Protein AF-A0A7S3X386-F1 (afdb_monomer_lite)

Sequence (155 aa):
MLDSPHAATFNCRDGPKFSPSAVVPDFRAIGSFNWESINKPGLELKDLIIYEAHVRSFTRHADSGVHNWKSSAGTFRGFLEKIPHLLRLGVNCVELLPIFEFDETACPRLHPTTEEHLCNYWGYSTCSYYVPMQRFASKQEHYAAVVEFKTLVRE

Secondary structure (DSSP, 8-state):
-EE----SSTT--SSS-S-PEE-PPPHHHHT----TT-------GGG--EEEE-TTHHHHSGGG--TTHHHHTTSHHHHHTTHHHHHHHT--EEEES--EEE-TT---PBPTTT-PBP---S--SEEEEEEE-GGG-SS-STTHHHHHHHHHHH-

InterPro domains:
  IPR017853 Glycoside hydrolase superfamily [SSF51445] (31-155)

Structure (mmCIF, N/CA/C/O backbone):
data_AF-A0A7S3X386-F1
#
_entry.id   AF-A0A7S3X386-F1
#
loop_
_atom_site.group_PDB
_atom_site.id
_atom_site.type_symbol
_atom_site.label_atom_id
_atom_site.label_alt_id
_atom_site.label_comp_id
_atom_site.label_asym_id
_atom_site.label_entity_id
_atom_site.label_seq_id
_atom_site.pdbx_PDB_ins_code
_atom_site.Cartn_x
_atom_site.Cartn_y
_atom_site.Cartn_z
_atom_site.occupancy
_atom_site.B_iso_or_equiv
_atom_site.auth_seq_id
_atom_site.auth_comp_id
_atom_site.auth_asym_id
_atom_site.auth_atom_id
_atom_site.pdbx_PDB_model_num
ATOM 1 N N . MET A 1 1 ? 12.231 0.626 11.546 1.00 70.06 1 MET A N 1
ATOM 2 C CA . MET A 1 1 ? 11.952 0.986 10.134 1.00 70.06 1 MET A CA 1
ATOM 3 C C . MET A 1 1 ? 13.058 0.401 9.268 1.00 70.06 1 MET A C 1
ATOM 5 O O . MET A 1 1 ? 14.046 -0.062 9.829 1.00 70.06 1 MET A O 1
ATOM 9 N N . LEU A 1 2 ? 12.895 0.372 7.948 1.00 73.00 2 LEU A N 1
ATOM 10 C CA . LEU A 1 2 ? 13.983 0.060 7.021 1.00 73.00 2 LEU A CA 1
ATOM 11 C C . LEU A 1 2 ? 14.311 1.320 6.225 1.00 73.00 2 LEU A C 1
ATOM 13 O O . LEU A 1 2 ? 13.396 1.984 5.734 1.00 73.00 2 LEU A O 1
ATOM 17 N N . ASP A 1 3 ? 15.599 1.632 6.124 1.00 69.75 3 ASP A N 1
ATOM 18 C CA . ASP A 1 3 ? 16.128 2.553 5.125 1.00 69.75 3 ASP A CA 1
ATOM 19 C C . ASP A 1 3 ? 16.387 1.759 3.851 1.00 69.75 3 ASP A C 1
ATOM 21 O O . ASP A 1 3 ? 17.414 1.097 3.691 1.00 69.75 3 ASP A O 1
ATOM 25 N N . SER A 1 4 ? 15.363 1.731 3.010 1.00 67.06 4 SER A N 1
ATOM 26 C CA . SER A 1 4 ? 15.375 1.118 1.690 1.00 67.06 4 SER A CA 1
ATOM 27 C C . SER A 1 4 ? 15.582 2.220 0.653 1.00 67.06 4 SER A C 1
ATOM 29 O O . SER A 1 4 ? 15.093 3.332 0.871 1.00 67.06 4 SER A O 1
ATOM 31 N N . PRO A 1 5 ? 16.272 1.963 -0.477 1.00 62.09 5 PRO A N 1
ATOM 32 C CA . PRO A 1 5 ? 16.436 2.961 -1.523 1.00 62.09 5 PRO A CA 1
ATOM 33 C C . PRO A 1 5 ? 15.083 3.562 -1.917 1.00 62.09 5 PRO A C 1
ATOM 35 O O . PRO A 1 5 ? 14.220 2.873 -2.478 1.00 62.09 5 PRO A O 1
ATOM 38 N N . HIS A 1 6 ? 14.917 4.853 -1.616 1.00 60.84 6 HIS A N 1
ATOM 39 C CA . HIS A 1 6 ? 13.763 5.652 -2.000 1.00 60.84 6 HIS A CA 1
ATOM 40 C C . HIS A 1 6 ? 13.775 5.772 -3.516 1.00 60.84 6 HIS A C 1
ATOM 42 O O . HIS A 1 6 ? 14.439 6.638 -4.084 1.00 60.84 6 HIS A O 1
ATOM 48 N N . ALA A 1 7 ? 13.089 4.872 -4.206 1.00 51.75 7 ALA A N 1
ATOM 49 C CA . ALA A 1 7 ? 13.013 5.013 -5.640 1.00 51.75 7 ALA A CA 1
ATOM 50 C C . ALA A 1 7 ? 11.972 6.081 -5.958 1.00 51.75 7 ALA A C 1
ATOM 52 O O . ALA A 1 7 ? 10.769 5.873 -5.813 1.00 51.75 7 ALA A O 1
ATOM 53 N N . ALA A 1 8 ? 12.465 7.230 -6.421 1.00 52.19 8 ALA A N 1
ATOM 54 C CA . ALA A 1 8 ? 11.656 8.261 -7.063 1.00 52.19 8 ALA A CA 1
ATOM 55 C C . ALA A 1 8 ? 10.851 7.701 -8.258 1.00 52.19 8 ALA A C 1
ATOM 57 O O . ALA A 1 8 ? 9.895 8.325 -8.712 1.00 52.19 8 ALA A O 1
ATOM 58 N N . THR A 1 9 ? 11.226 6.519 -8.757 1.00 61.81 9 THR A N 1
ATOM 59 C CA . THR A 1 9 ? 10.628 5.837 -9.901 1.00 61.81 9 THR A CA 1
ATOM 60 C C . THR A 1 9 ? 10.503 4.330 -9.660 1.00 61.81 9 THR A C 1
ATOM 62 O O . THR A 1 9 ? 11.331 3.686 -9.025 1.00 61.81 9 THR A O 1
ATOM 65 N N . PHE A 1 10 ? 9.427 3.745 -10.174 1.00 71.94 10 PHE A N 1
ATOM 66 C CA . PHE A 1 10 ? 9.180 2.306 -10.134 1.00 71.94 10 PHE A CA 1
ATOM 67 C C . PHE A 1 10 ? 10.230 1.535 -10.951 1.00 71.94 10 PHE A C 1
ATOM 69 O O . PHE A 1 10 ? 10.632 2.014 -12.008 1.00 71.94 10 PHE A O 1
ATOM 76 N N . ASN A 1 11 ? 10.651 0.350 -10.485 1.00 72.06 11 ASN A N 1
ATOM 77 C CA . ASN A 1 11 ? 11.621 -0.507 -11.193 1.00 72.06 11 ASN A CA 1
ATOM 78 C C . ASN A 1 11 ? 12.974 0.181 -11.501 1.00 72.06 11 ASN A C 1
ATOM 80 O O . ASN A 1 11 ? 13.638 -0.147 -12.480 1.00 72.06 11 ASN A O 1
ATOM 84 N N . CYS A 1 12 ? 13.397 1.141 -10.670 1.00 73.69 12 CYS A N 1
ATOM 85 C CA . CYS A 1 12 ? 14.703 1.783 -10.821 1.00 73.69 12 CYS A CA 1
ATOM 86 C C . CYS A 1 12 ? 15.828 0.805 -10.447 1.00 73.69 12 CYS A C 1
ATOM 88 O O . CYS A 1 12 ? 16.040 0.525 -9.264 1.00 73.69 12 CYS A O 1
ATOM 90 N N . ARG A 1 13 ? 16.517 0.280 -11.466 1.00 74.56 13 ARG A N 1
ATOM 91 C CA . ARG A 1 13 ? 17.647 -0.658 -11.340 1.00 74.56 13 ARG A CA 1
ATOM 92 C C . ARG A 1 13 ? 19.014 0.008 -11.450 1.00 74.56 13 ARG A C 1
ATOM 94 O O . ARG A 1 13 ? 19.990 -0.581 -11.007 1.00 74.56 13 ARG A O 1
ATOM 101 N N . ASP A 1 14 ? 19.064 1.232 -11.969 1.00 74.69 14 ASP A N 1
ATOM 102 C CA . ASP A 1 14 ? 20.300 2.012 -12.127 1.00 74.69 14 ASP A CA 1
ATOM 103 C C . ASP A 1 14 ? 20.839 2.553 -10.788 1.00 74.69 14 ASP A C 1
ATOM 105 O O . ASP A 1 14 ? 21.907 3.159 -10.724 1.00 74.69 14 ASP A O 1
ATOM 109 N N . GLY A 1 15 ? 20.079 2.358 -9.707 1.00 71.00 15 GLY A N 1
ATOM 110 C CA . GLY A 1 15 ? 20.454 2.730 -8.351 1.00 71.00 15 GLY A CA 1
ATOM 111 C C . GLY A 1 15 ? 21.335 1.694 -7.641 1.00 71.00 15 GLY A C 1
ATOM 112 O O . GLY A 1 15 ? 21.686 0.650 -8.194 1.00 71.00 15 GLY A O 1
ATOM 113 N N . PRO A 1 16 ? 21.688 1.956 -6.370 1.00 72.75 16 PRO A N 1
ATOM 114 C CA . PRO A 1 16 ? 22.389 0.980 -5.549 1.00 72.75 16 PRO A CA 1
ATOM 115 C C . PRO A 1 16 ? 21.568 -0.307 -5.421 1.00 72.75 16 PRO A C 1
ATOM 117 O O . PRO A 1 16 ? 20.337 -0.272 -5.347 1.00 72.75 16 PRO A O 1
ATOM 120 N N . LYS A 1 17 ? 22.270 -1.445 -5.346 1.00 79.44 17 LYS A N 1
ATOM 121 C CA . LYS A 1 17 ? 21.655 -2.752 -5.093 1.00 79.44 17 LYS A CA 1
ATOM 122 C C . LYS A 1 17 ? 20.729 -2.665 -3.878 1.00 79.44 17 LYS A C 1
ATOM 124 O O . LYS A 1 17 ? 21.106 -2.096 -2.853 1.00 79.44 17 LYS A O 1
ATOM 129 N N . PHE A 1 18 ? 19.549 -3.271 -3.983 1.00 83.88 18 PHE A N 1
ATOM 130 C CA . PHE A 1 18 ? 18.610 -3.360 -2.872 1.00 83.88 18 PHE A CA 1
ATOM 131 C C . PHE A 1 18 ? 19.269 -4.059 -1.671 1.00 83.88 18 PHE A C 1
ATOM 133 O O . PHE A 1 18 ? 19.567 -5.253 -1.704 1.00 83.88 18 PHE A O 1
ATOM 140 N N . SER A 1 19 ? 19.558 -3.282 -0.628 1.00 83.94 19 SER A N 1
ATOM 141 C CA . SER A 1 19 ? 20.229 -3.732 0.595 1.00 83.94 19 SER A CA 1
ATOM 142 C C . SER A 1 19 ? 19.784 -2.850 1.767 1.00 83.94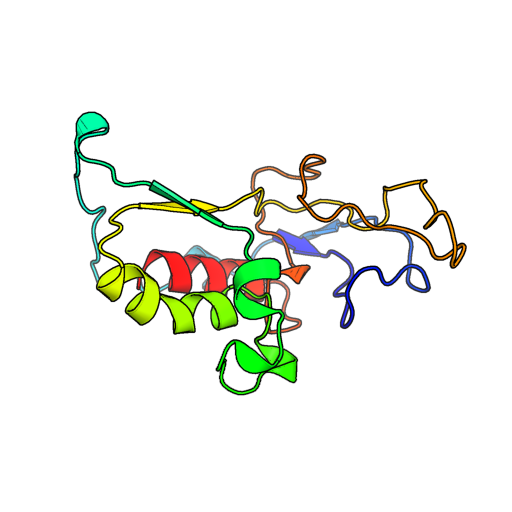 19 SER A C 1
ATOM 144 O O . SER A 1 19 ? 20.562 -2.015 2.238 1.00 83.94 19 SER A O 1
ATOM 146 N N . PRO A 1 20 ? 18.514 -2.961 2.197 1.00 86.06 20 PRO A N 1
ATOM 147 C CA . PRO A 1 20 ? 17.951 -2.060 3.188 1.00 86.06 20 PRO A CA 1
ATOM 148 C C . PRO A 1 20 ? 18.613 -2.246 4.555 1.00 86.06 20 PRO A C 1
ATOM 150 O O . PRO A 1 20 ? 18.873 -3.371 4.986 1.00 86.06 20 PRO A O 1
ATOM 153 N N . SER A 1 21 ? 18.844 -1.139 5.259 1.00 85.94 21 SER A N 1
ATOM 154 C CA . SER A 1 21 ? 19.379 -1.156 6.626 1.00 85.94 21 SER A CA 1
ATOM 155 C C . SER A 1 21 ? 18.271 -0.944 7.650 1.00 85.94 21 SER A C 1
ATOM 157 O O . SER A 1 21 ? 17.347 -0.160 7.436 1.00 85.94 21 SER A O 1
ATOM 159 N N . ALA A 1 22 ? 18.354 -1.628 8.790 1.00 85.62 22 ALA A N 1
ATOM 160 C CA . ALA A 1 22 ? 17.448 -1.368 9.901 1.00 85.62 22 ALA A CA 1
ATOM 161 C C . ALA A 1 22 ? 17.711 0.022 10.493 1.00 85.62 22 ALA A C 1
ATOM 163 O O . ALA A 1 22 ? 18.847 0.376 10.795 1.00 85.62 22 ALA A O 1
ATOM 164 N N . VAL A 1 23 ? 16.640 0.789 10.694 1.00 84.62 23 VAL A N 1
ATOM 165 C CA . VAL A 1 23 ? 16.686 2.124 11.299 1.00 84.62 23 VAL A CA 1
ATOM 166 C C . VAL A 1 23 ? 15.874 2.147 12.581 1.00 84.62 23 VAL A C 1
ATOM 168 O O . VAL A 1 23 ? 14.719 1.688 12.612 1.00 84.62 23 VAL A O 1
ATOM 171 N N . VAL A 1 24 ? 16.479 2.725 13.622 1.00 82.75 24 VAL A N 1
ATOM 172 C CA . VAL A 1 24 ? 15.810 3.021 14.889 1.00 82.75 24 VAL A CA 1
ATOM 173 C C . VAL A 1 24 ? 14.696 4.025 14.615 1.00 82.75 24 VAL A C 1
ATOM 175 O O . VAL A 1 24 ? 14.953 5.107 14.088 1.00 82.75 24 VAL A O 1
ATOM 178 N N . PRO A 1 25 ? 13.445 3.668 14.911 1.00 72.88 25 PRO A N 1
ATOM 179 C CA . PRO A 1 25 ? 12.332 4.501 14.528 1.00 72.88 25 PRO A CA 1
ATOM 180 C C . PRO A 1 25 ? 12.252 5.802 15.329 1.00 72.88 25 PRO A C 1
ATOM 182 O O . PRO A 1 25 ? 12.414 5.794 16.546 1.00 72.88 25 PRO A O 1
ATOM 185 N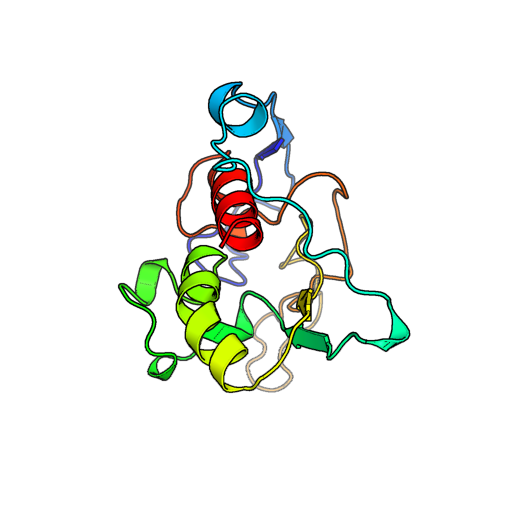 N . ASP A 1 26 ? 11.928 6.905 14.648 1.00 73.06 26 ASP A N 1
ATOM 186 C CA . ASP A 1 26 ? 11.588 8.168 15.303 1.00 73.06 26 ASP A CA 1
ATOM 187 C C . ASP A 1 26 ? 10.336 7.979 16.175 1.00 73.06 26 ASP A C 1
ATOM 189 O O . ASP A 1 26 ? 9.319 7.435 15.722 1.00 73.06 26 ASP A O 1
ATOM 193 N N . PHE A 1 27 ? 10.397 8.442 17.427 1.00 73.44 27 PHE A N 1
ATOM 194 C CA . PHE A 1 27 ? 9.290 8.343 18.379 1.00 73.44 27 PHE A CA 1
ATOM 195 C C . PHE A 1 27 ? 7.996 8.960 17.830 1.00 73.44 27 PHE A C 1
ATOM 197 O O . PHE A 1 27 ? 6.907 8.473 18.142 1.00 73.44 27 PHE A O 1
ATOM 204 N N . ARG A 1 28 ? 8.105 9.983 16.970 1.00 67.50 28 ARG A N 1
ATOM 205 C CA . ARG A 1 28 ? 6.960 10.676 16.367 1.00 67.50 28 ARG A CA 1
ATOM 206 C C . ARG A 1 28 ? 6.163 9.783 15.418 1.00 67.50 28 ARG A C 1
ATOM 208 O O . ARG A 1 28 ? 4.944 9.886 15.327 1.00 67.50 28 ARG A O 1
ATOM 215 N N . ALA A 1 29 ? 6.845 8.867 14.737 1.00 67.69 29 ALA A N 1
ATOM 216 C CA . ALA A 1 29 ? 6.221 7.929 13.809 1.00 67.69 29 ALA A CA 1
ATOM 217 C C . ALA A 1 29 ? 5.508 6.773 14.530 1.00 67.69 29 ALA A C 1
ATOM 219 O O . ALA A 1 29 ? 4.525 6.216 14.029 1.00 67.69 29 ALA A O 1
ATOM 220 N N . ILE A 1 30 ? 6.003 6.389 15.711 1.00 71.44 30 ILE A N 1
ATOM 221 C CA . ILE A 1 30 ? 5.485 5.241 16.461 1.00 71.44 30 ILE A CA 1
ATOM 222 C C . ILE A 1 30 ? 4.486 5.668 17.529 1.00 71.44 30 ILE A C 1
ATOM 224 O O . ILE A 1 30 ? 3.350 5.197 17.490 1.00 71.44 30 ILE A O 1
ATOM 228 N N . GLY A 1 31 ? 4.904 6.529 18.457 1.00 74.94 31 GLY A N 1
ATOM 229 C CA . GLY A 1 31 ? 4.183 6.805 19.698 1.00 74.94 31 GLY A CA 1
ATOM 230 C C . GLY A 1 31 ? 3.215 7.984 19.641 1.00 74.94 31 GLY A C 1
ATOM 231 O O . GLY A 1 31 ? 2.246 7.983 20.388 1.00 74.94 31 GLY A O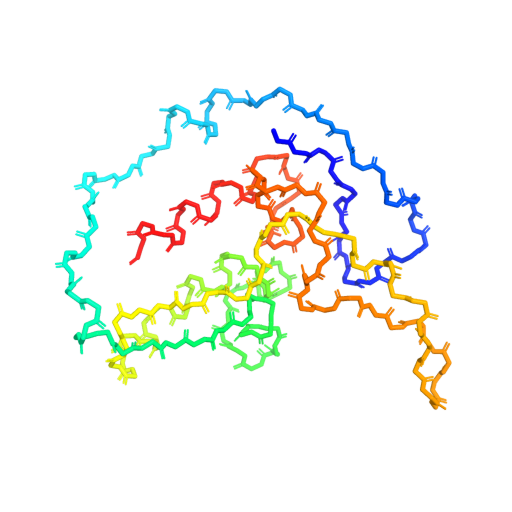 1
ATOM 232 N N . SER A 1 32 ? 3.433 8.971 18.765 1.00 82.44 32 SER A N 1
ATOM 233 C CA . SER A 1 32 ? 2.607 10.191 18.725 1.00 82.44 32 SER A CA 1
ATOM 234 C C . SER A 1 32 ? 1.620 10.253 17.557 1.00 82.44 32 SER A C 1
ATOM 236 O O . SER A 1 32 ? 1.118 11.331 17.242 1.00 82.44 32 SER A O 1
ATOM 238 N N . PHE A 1 33 ? 1.359 9.137 16.871 1.00 88.56 33 PHE A N 1
ATOM 239 C CA . PHE A 1 33 ? 0.353 9.126 15.809 1.00 88.56 33 PHE A CA 1
ATOM 240 C C . PHE A 1 33 ? -1.048 9.285 16.417 1.00 88.56 33 PHE A C 1
ATOM 242 O O . PHE A 1 33 ? -1.446 8.497 17.275 1.00 88.56 33 PHE A O 1
ATOM 249 N N . ASN A 1 34 ? -1.795 10.293 15.963 1.00 90.50 34 ASN A N 1
ATOM 250 C CA . ASN A 1 34 ? -3.146 10.556 16.442 1.00 90.50 34 ASN A CA 1
ATOM 251 C C . ASN A 1 34 ? -4.172 9.676 15.709 1.00 90.50 34 ASN A C 1
ATOM 253 O O . ASN A 1 34 ? -4.515 9.929 14.553 1.00 90.50 34 ASN A O 1
ATOM 257 N N . TRP A 1 35 ? -4.685 8.668 16.410 1.00 91.25 35 TRP A N 1
ATOM 258 C CA . TRP A 1 35 ? -5.741 7.776 15.923 1.00 91.25 35 TRP A CA 1
ATOM 259 C C . TRP A 1 35 ? -7.155 8.356 16.039 1.00 91.25 35 TRP A C 1
ATOM 261 O O . TRP A 1 35 ? -8.101 7.688 15.641 1.00 91.25 35 TRP A O 1
ATOM 271 N N . GLU A 1 36 ? -7.315 9.559 16.600 1.00 92.75 36 GLU A N 1
ATOM 272 C CA . GLU A 1 36 ? -8.614 10.244 16.728 1.00 92.75 36 GLU A CA 1
ATOM 273 C C . GLU A 1 36 ? -9.686 9.392 17.437 1.00 92.75 36 GLU A C 1
ATOM 275 O O . GLU A 1 36 ? -10.879 9.517 17.186 1.00 92.75 36 GLU A O 1
ATOM 280 N N . SER A 1 37 ? -9.249 8.507 18.343 1.00 88.06 37 SER A N 1
ATOM 281 C CA . SER A 1 37 ? -10.106 7.573 19.087 1.00 88.06 37 SER A CA 1
ATOM 282 C C . SER A 1 37 ? -10.932 6.613 18.212 1.00 88.06 37 SER A C 1
ATOM 284 O O . SER A 1 37 ? -11.919 6.049 18.692 1.00 88.06 37 SER A O 1
ATOM 286 N N . ILE A 1 38 ? -10.522 6.382 16.959 1.00 92.50 38 ILE A N 1
ATOM 287 C CA . ILE A 1 38 ? -11.163 5.409 16.067 1.00 92.50 38 ILE A CA 1
ATOM 288 C C . ILE A 1 38 ? -10.904 3.978 16.552 1.00 92.50 38 ILE A C 1
ATOM 290 O O . ILE A 1 38 ? -9.808 3.625 16.988 1.00 92.50 38 ILE A O 1
ATOM 294 N N . ASN A 1 39 ? -11.945 3.147 16.470 1.00 88.81 39 ASN A N 1
ATOM 295 C CA . ASN A 1 39 ? -11.919 1.733 16.831 1.00 88.81 39 ASN A CA 1
ATOM 296 C C . ASN A 1 39 ? -12.144 0.861 15.594 1.00 88.81 39 ASN A C 1
ATOM 298 O O . ASN A 1 39 ? -12.755 1.292 14.618 1.00 88.81 39 ASN A O 1
ATOM 302 N N . LYS A 1 40 ? -11.703 -0.400 15.661 1.00 89.56 40 LYS A N 1
ATOM 303 C CA . LYS A 1 40 ? -11.988 -1.386 14.610 1.00 89.56 40 LYS A CA 1
ATOM 304 C C . LYS A 1 40 ? -13.513 -1.511 14.372 1.00 89.56 40 LYS A C 1
ATOM 306 O O . LYS A 1 40 ? -14.247 -1.573 15.360 1.00 89.56 40 LYS A O 1
ATOM 311 N N . PRO A 1 41 ? -13.993 -1.652 13.119 1.00 88.38 41 PRO A N 1
ATOM 312 C CA . PRO A 1 41 ? -15.430 -1.710 12.802 1.00 88.38 41 PRO A CA 1
ATOM 313 C C . PRO A 1 41 ? -16.226 -2.853 13.458 1.00 88.38 41 PRO A C 1
ATOM 315 O O . PRO A 1 41 ? -17.445 -2.780 13.536 1.00 88.38 41 PRO A O 1
ATOM 318 N N . GLY A 1 42 ? -15.565 -3.913 13.937 1.00 91.31 42 GLY A N 1
ATOM 319 C CA . GLY A 1 42 ? -16.213 -4.974 14.721 1.00 91.31 42 GLY A CA 1
ATOM 320 C C . GLY A 1 42 ? -17.102 -5.946 13.933 1.00 91.31 42 GLY A C 1
ATOM 321 O O . GLY A 1 42 ? -17.843 -6.695 14.558 1.00 91.31 42 GLY A O 1
ATOM 322 N N . LEU A 1 43 ? -17.020 -5.954 12.599 1.00 94.94 43 LEU A N 1
ATOM 323 C CA . LEU A 1 43 ? -17.771 -6.864 11.725 1.00 94.94 43 LEU A CA 1
ATOM 324 C C . LEU A 1 43 ? -17.321 -8.327 11.889 1.00 94.94 43 LEU A C 1
ATOM 326 O O . LEU A 1 43 ? -16.127 -8.600 12.054 1.00 94.94 43 LEU A O 1
ATOM 330 N N . GLU A 1 44 ? -18.266 -9.268 11.813 1.00 96.75 44 GLU A N 1
ATOM 331 C CA . GLU A 1 44 ? -17.952 -10.698 11.742 1.00 96.75 44 GLU A CA 1
ATOM 332 C C . GLU A 1 44 ? -17.448 -11.069 10.339 1.00 96.75 44 GLU A C 1
ATOM 334 O O . GLU A 1 44 ? -17.835 -10.458 9.345 1.00 96.75 44 GLU A O 1
ATOM 339 N N . LEU A 1 45 ? -16.619 -12.115 10.230 1.00 95.75 45 LEU A N 1
ATOM 340 C CA . LEU A 1 45 ? -16.026 -12.526 8.946 1.00 95.75 45 LEU A CA 1
ATOM 341 C C . LEU A 1 45 ? -17.071 -12.844 7.866 1.00 95.75 45 LEU A C 1
ATOM 343 O O . LEU A 1 45 ? -16.838 -12.582 6.691 1.00 95.75 45 LEU A O 1
ATOM 347 N N . LYS A 1 46 ? -18.224 -13.395 8.261 1.00 97.19 46 LYS A N 1
ATOM 348 C CA . LYS A 1 46 ? -19.320 -13.756 7.347 1.00 97.19 46 LYS A CA 1
ATOM 349 C C . LYS A 1 46 ? -20.018 -12.539 6.724 1.00 97.19 46 LYS A C 1
ATOM 351 O O . LYS A 1 46 ? -20.671 -12.686 5.698 1.00 97.19 46 LYS A O 1
ATOM 356 N N . ASP A 1 47 ? -19.883 -11.371 7.353 1.00 97.44 47 ASP A N 1
ATOM 357 C CA . ASP A 1 47 ? -20.520 -10.124 6.930 1.00 97.44 47 ASP A CA 1
ATOM 358 C C . ASP A 1 47 ? -19.566 -9.264 6.079 1.00 97.44 47 ASP A C 1
ATOM 360 O O . ASP A 1 47 ? -19.917 -8.154 5.674 1.00 97.44 47 ASP A O 1
ATOM 364 N N . LEU A 1 48 ? -18.346 -9.747 5.810 1.00 97.69 48 LEU A N 1
ATOM 365 C CA . LEU A 1 48 ? -17.363 -9.020 5.015 1.00 97.69 48 LEU A CA 1
ATOM 366 C C . LEU A 1 48 ? -17.679 -9.091 3.519 1.00 97.69 48 LEU A C 1
ATOM 368 O O . LEU A 1 48 ? -17.851 -10.158 2.935 1.00 97.69 48 LEU A O 1
ATOM 372 N N . ILE A 1 49 ? -17.654 -7.922 2.889 1.00 98.00 49 ILE A N 1
ATOM 373 C CA . ILE A 1 49 ? -17.631 -7.724 1.445 1.00 98.00 49 ILE A CA 1
ATOM 374 C C . ILE A 1 49 ? -16.245 -7.167 1.132 1.00 98.00 49 ILE A C 1
ATOM 376 O O . ILE A 1 49 ? -15.989 -5.968 1.288 1.00 98.00 49 ILE A O 1
ATOM 380 N N . ILE A 1 50 ? -15.341 -8.078 0.774 1.00 98.25 50 ILE A N 1
ATOM 381 C CA . ILE A 1 50 ? -13.911 -7.810 0.620 1.00 98.25 50 ILE A CA 1
ATOM 382 C C . ILE A 1 50 ? -13.618 -7.314 -0.797 1.00 98.25 50 ILE A C 1
ATOM 384 O O . ILE A 1 50 ? -14.023 -7.933 -1.780 1.00 98.25 50 ILE A O 1
ATOM 388 N N . TYR A 1 51 ? -12.877 -6.211 -0.889 1.00 98.50 51 TYR A N 1
ATOM 389 C CA . TYR A 1 51 ? -12.303 -5.700 -2.128 1.00 98.50 51 TYR A CA 1
ATOM 390 C C . TYR A 1 51 ? -10.783 -5.855 -2.100 1.00 98.50 51 TYR A C 1
ATOM 392 O O . TYR A 1 51 ? -10.099 -5.145 -1.361 1.00 98.50 51 TYR A O 1
ATOM 400 N N . GLU A 1 52 ? -10.254 -6.775 -2.904 1.00 98.44 52 GLU A N 1
ATOM 401 C CA . GLU A 1 52 ? -8.812 -6.976 -3.037 1.00 98.44 52 GLU A CA 1
ATOM 402 C C . GLU A 1 52 ? -8.203 -5.932 -3.987 1.00 98.44 52 GLU A C 1
ATOM 404 O O . GLU A 1 52 ? -8.669 -5.738 -5.114 1.00 98.44 52 GLU A O 1
ATOM 409 N N . ALA A 1 53 ? -7.151 -5.240 -3.544 1.00 98.06 53 ALA A N 1
ATOM 410 C CA . ALA A 1 53 ? -6.515 -4.185 -4.319 1.00 98.06 53 ALA A CA 1
ATOM 411 C C . ALA A 1 53 ? -5.000 -4.113 -4.119 1.00 98.06 53 ALA A C 1
ATOM 413 O O . ALA A 1 53 ? -4.461 -4.257 -3.025 1.00 98.06 53 ALA A O 1
ATOM 414 N N . HIS A 1 54 ? -4.296 -3.766 -5.194 1.00 97.62 54 HIS A N 1
ATOM 415 C CA . HIS A 1 54 ? -2.885 -3.410 -5.126 1.00 97.62 54 HIS A CA 1
ATOM 416 C C . HIS A 1 54 ? -2.720 -1.896 -4.955 1.00 97.62 54 HIS A C 1
ATOM 418 O O . HIS A 1 54 ? -3.174 -1.128 -5.810 1.00 97.62 54 HIS A O 1
ATOM 424 N N . VAL A 1 55 ? -2.000 -1.465 -3.908 1.00 96.75 55 VAL A N 1
ATOM 425 C CA . VAL A 1 55 ? -1.803 -0.040 -3.555 1.00 96.75 55 VAL A CA 1
ATOM 426 C C . VAL A 1 55 ? -1.355 0.785 -4.762 1.00 96.75 55 VAL A C 1
ATOM 428 O O . VAL A 1 55 ? -1.915 1.842 -5.056 1.00 96.75 55 VAL A O 1
ATOM 431 N N . ARG A 1 56 ? -0.370 0.267 -5.512 1.00 94.38 56 ARG A N 1
ATOM 432 C CA . ARG A 1 56 ? 0.151 0.940 -6.706 1.00 94.38 56 ARG A CA 1
ATOM 433 C C . ARG A 1 56 ? -0.889 1.027 -7.828 1.00 94.38 56 ARG A C 1
ATOM 435 O O . ARG A 1 56 ? -1.201 2.128 -8.272 1.00 94.38 56 ARG A O 1
ATOM 442 N N . SER A 1 57 ? -1.400 -0.110 -8.303 1.00 95.06 57 SER A N 1
ATOM 443 C CA . SER A 1 57 ? -2.294 -0.202 -9.463 1.00 95.06 57 SER A CA 1
ATOM 444 C C . SER A 1 57 ? -3.548 0.635 -9.308 1.00 95.06 57 SER A C 1
ATOM 446 O O . SER A 1 57 ? -3.969 1.266 -10.272 1.00 95.06 57 SER A O 1
ATOM 448 N N . PHE A 1 58 ? -4.107 0.674 -8.095 1.00 97.00 58 PHE A N 1
ATOM 449 C CA . PHE A 1 58 ? -5.412 1.277 -7.849 1.00 97.00 58 PHE A CA 1
ATOM 450 C C . PHE A 1 58 ? -5.481 2.755 -8.245 1.00 97.00 58 PHE A C 1
ATOM 452 O O . PHE A 1 58 ? -6.540 3.257 -8.608 1.00 97.00 58 PHE A O 1
ATOM 459 N N . THR A 1 59 ? -4.343 3.455 -8.222 1.00 96.88 59 THR A N 1
ATOM 460 C CA . THR A 1 59 ? -4.281 4.883 -8.561 1.00 96.88 59 THR A CA 1
ATOM 461 C C . THR A 1 59 ? -3.185 5.259 -9.550 1.00 96.88 59 THR A C 1
ATOM 463 O O . THR A 1 59 ? -3.031 6.437 -9.868 1.00 96.88 59 THR A O 1
ATOM 466 N N . ARG A 1 60 ? -2.428 4.287 -10.081 1.00 94.69 60 ARG A N 1
ATOM 467 C CA . ARG A 1 60 ? -1.304 4.561 -10.991 1.00 94.69 60 ARG A CA 1
ATOM 468 C C . ARG A 1 60 ? -1.739 5.203 -12.304 1.00 94.69 60 ARG A C 1
ATOM 470 O O . ARG A 1 60 ? -0.956 5.960 -12.854 1.00 94.69 60 ARG A O 1
ATOM 477 N N . HIS A 1 61 ? -2.931 4.914 -12.820 1.00 95.06 61 HIS A N 1
ATOM 478 C CA . HIS A 1 61 ? -3.387 5.499 -14.083 1.00 95.06 61 HIS A CA 1
ATOM 479 C C . HIS A 1 61 ? -3.621 7.015 -13.953 1.00 95.06 61 HIS A C 1
ATOM 481 O O . HIS A 1 61 ? -4.030 7.474 -12.885 1.00 95.06 61 HIS A O 1
ATOM 487 N N . ALA A 1 62 ? -3.366 7.790 -15.015 1.00 93.69 62 ALA A N 1
ATOM 488 C CA . ALA A 1 62 ? -3.553 9.250 -15.023 1.00 93.69 62 ALA A CA 1
ATOM 489 C C . ALA A 1 62 ? -5.011 9.648 -14.739 1.00 93.69 62 ALA A C 1
ATOM 491 O O . ALA A 1 62 ? -5.275 10.567 -13.966 1.00 93.69 62 ALA A O 1
ATOM 492 N N . ASP A 1 63 ? -5.952 8.864 -15.263 1.00 95.62 63 ASP A N 1
ATOM 493 C CA . ASP A 1 63 ? -7.392 9.075 -15.072 1.00 95.62 63 ASP A CA 1
ATOM 494 C C . ASP A 1 63 ? -7.905 8.628 -13.695 1.00 95.62 63 ASP A C 1
ATOM 496 O O . ASP A 1 63 ? -9.107 8.657 -13.441 1.00 95.62 63 ASP A O 1
ATOM 500 N N . SER A 1 64 ? -7.024 8.219 -12.772 1.00 95.44 64 SER A N 1
ATOM 501 C CA . SER A 1 64 ? -7.447 7.844 -11.419 1.00 95.44 64 SER A CA 1
ATOM 502 C C . SER A 1 64 ? -8.099 9.005 -10.667 1.00 95.44 64 SER A C 1
ATOM 504 O O . SER A 1 64 ? -8.823 8.764 -9.704 1.00 95.44 64 SER A O 1
ATOM 506 N N . GLY A 1 65 ? -7.858 10.257 -11.078 1.00 95.06 65 GLY A N 1
ATOM 507 C CA . GLY A 1 65 ? -8.404 11.450 -10.430 1.00 95.06 65 GLY A CA 1
ATOM 508 C C . GLY A 1 65 ? -7.823 11.676 -9.033 1.00 95.06 65 GLY A C 1
ATOM 509 O O . GLY A 1 65 ? -8.547 12.077 -8.127 1.00 95.06 65 GLY A O 1
ATOM 510 N N . VAL A 1 66 ? -6.560 11.299 -8.818 1.00 95.69 66 VAL A N 1
ATOM 511 C CA . VAL A 1 66 ? -5.794 11.605 -7.598 1.00 95.69 66 VAL A CA 1
ATOM 512 C C . VAL A 1 66 ? -5.183 13.002 -7.704 1.00 95.69 66 VAL A C 1
ATOM 514 O O . VAL A 1 66 ? -4.588 13.351 -8.729 1.00 95.69 66 VAL A O 1
ATOM 517 N N . HIS A 1 67 ? -5.283 13.793 -6.638 1.00 94.38 67 HIS A N 1
ATOM 518 C CA . HIS A 1 67 ? -4.671 15.116 -6.563 1.00 94.38 67 HIS A CA 1
ATOM 519 C C . HIS A 1 67 ? -3.147 15.006 -6.501 1.00 94.38 67 HIS A C 1
ATOM 521 O O . HIS A 1 67 ? -2.582 14.129 -5.846 1.00 94.38 67 HIS A O 1
ATOM 527 N N . ASN A 1 68 ? -2.451 15.923 -7.181 1.00 92.94 68 ASN A N 1
ATOM 528 C CA . ASN A 1 68 ? -0.992 15.871 -7.321 1.00 92.94 68 ASN A CA 1
ATOM 529 C C . ASN A 1 68 ? -0.514 14.488 -7.800 1.00 92.94 68 ASN A C 1
ATOM 531 O O . ASN A 1 68 ? 0.404 13.900 -7.228 1.00 92.94 68 ASN A O 1
ATOM 535 N N . TRP A 1 69 ? -1.147 13.960 -8.856 1.00 93.81 69 TRP A N 1
ATOM 536 C CA . TRP A 1 69 ? -0.929 12.602 -9.371 1.00 93.81 69 TRP A CA 1
ATOM 537 C C . TRP A 1 69 ? 0.551 12.190 -9.433 1.00 93.81 69 TRP A C 1
ATOM 539 O O . TRP A 1 69 ? 0.898 11.094 -9.011 1.00 93.81 69 TRP A O 1
ATOM 549 N N . LYS A 1 70 ? 1.451 13.087 -9.861 1.00 90.81 70 LYS A N 1
ATOM 550 C CA . LYS A 1 70 ? 2.893 12.796 -9.959 1.00 90.81 70 LYS A CA 1
ATOM 551 C C . LYS A 1 70 ? 3.525 12.333 -8.638 1.00 90.81 70 LYS A C 1
ATOM 553 O O . LYS A 1 70 ? 4.411 11.487 -8.681 1.00 90.81 70 LYS A O 1
ATOM 558 N N . SER A 1 71 ? 3.093 12.872 -7.497 1.00 89.81 71 SER A N 1
ATOM 559 C CA . SER A 1 71 ? 3.626 12.525 -6.170 1.00 89.81 71 SER A CA 1
ATOM 560 C C . SER A 1 71 ? 2.777 11.498 -5.423 1.00 89.81 71 SER A C 1
ATOM 562 O O . SER A 1 71 ? 3.301 10.765 -4.592 1.00 89.81 71 SER A O 1
ATOM 564 N N . SER A 1 72 ? 1.471 11.443 -5.695 1.00 93.12 72 SER A N 1
ATOM 565 C CA . SER A 1 72 ? 0.525 10.644 -4.905 1.00 93.12 72 SER A CA 1
ATOM 566 C C . SER A 1 72 ? 0.089 9.348 -5.596 1.00 93.12 72 SER A C 1
ATOM 568 O O . SER A 1 72 ? -0.353 8.417 -4.925 1.00 93.12 72 SER A O 1
ATOM 570 N N . ALA A 1 73 ? 0.193 9.239 -6.922 1.00 94.19 73 ALA A N 1
ATOM 571 C CA . ALA A 1 73 ? -0.307 8.072 -7.642 1.00 94.19 73 ALA A CA 1
ATOM 572 C C . ALA A 1 73 ? 0.450 6.794 -7.269 1.00 94.19 73 ALA A C 1
ATOM 574 O O . ALA A 1 73 ? 1.682 6.725 -7.301 1.00 94.19 73 ALA A O 1
ATOM 575 N N . GLY A 1 74 ? -0.315 5.750 -6.962 1.00 94.69 74 GLY A N 1
ATOM 576 C CA . GLY A 1 74 ? 0.176 4.450 -6.538 1.00 94.69 74 GLY A CA 1
ATOM 577 C C . GLY A 1 74 ? 0.920 4.457 -5.202 1.00 94.69 74 GLY A C 1
ATOM 578 O O . GLY A 1 74 ? 1.886 3.709 -5.061 1.00 94.69 74 GLY A O 1
ATOM 579 N N . THR A 1 75 ? 0.488 5.318 -4.279 1.00 95.69 75 THR A N 1
ATOM 580 C CA . THR A 1 75 ? 0.967 5.434 -2.891 1.00 95.69 75 THR A CA 1
ATOM 581 C C . THR A 1 75 ? -0.205 5.257 -1.922 1.00 95.69 75 THR A C 1
ATOM 583 O O . THR A 1 75 ? -1.364 5.313 -2.344 1.00 95.69 75 THR A O 1
ATOM 586 N N . PHE A 1 76 ? 0.067 5.106 -0.624 1.00 96.94 76 PHE A N 1
ATOM 587 C CA . PHE A 1 76 ? -0.973 5.073 0.410 1.00 96.94 76 PHE A CA 1
ATOM 588 C C . PHE A 1 76 ? -1.828 6.347 0.409 1.00 96.94 76 PHE A C 1
ATOM 590 O O . PHE A 1 76 ? -3.050 6.258 0.499 1.00 96.94 76 PHE A O 1
ATOM 597 N N . ARG A 1 77 ? -1.224 7.530 0.209 1.00 96.12 77 ARG A N 1
ATOM 598 C CA . ARG A 1 77 ? -1.980 8.790 0.070 1.00 96.12 77 ARG A CA 1
ATOM 599 C C . ARG A 1 77 ? -2.883 8.812 -1.153 1.00 96.12 77 ARG A C 1
ATOM 601 O O . ARG A 1 77 ? -4.016 9.265 -1.055 1.00 96.12 77 ARG A O 1
ATOM 608 N N . GLY A 1 78 ? -2.392 8.334 -2.295 1.00 96.56 78 GLY A N 1
ATOM 609 C CA . GLY A 1 78 ? -3.219 8.235 -3.496 1.00 96.56 78 GLY A CA 1
ATOM 610 C C . GLY A 1 78 ? -4.404 7.299 -3.279 1.00 96.56 78 GLY A C 1
ATOM 611 O O . GLY A 1 78 ? -5.525 7.628 -3.657 1.00 96.56 78 GLY A O 1
ATOM 612 N N . PHE A 1 79 ? -4.166 6.156 -2.629 1.00 98.00 79 PHE A N 1
ATOM 613 C CA . PHE A 1 79 ? -5.212 5.194 -2.288 1.00 98.00 79 PHE A CA 1
ATOM 614 C C . PHE A 1 79 ? -6.266 5.793 -1.346 1.00 98.00 79 PHE A C 1
ATOM 616 O O . PHE A 1 79 ? -7.457 5.592 -1.570 1.00 98.00 79 PHE A O 1
ATOM 623 N N . LEU A 1 80 ? -5.846 6.572 -0.345 1.00 97.81 80 LEU A N 1
ATOM 624 C CA . LEU A 1 80 ? -6.738 7.252 0.602 1.00 97.81 80 LEU A CA 1
ATOM 625 C C . LEU A 1 80 ? -7.796 8.104 -0.120 1.00 97.81 80 LEU A C 1
ATOM 627 O O . LEU A 1 80 ? -8.976 8.046 0.216 1.00 97.81 80 LEU A O 1
ATOM 631 N N . GLU A 1 81 ? -7.428 8.803 -1.199 1.00 97.62 81 GLU A N 1
ATOM 632 C CA . GLU A 1 81 ? -8.376 9.593 -2.007 1.00 97.62 81 GLU A CA 1
ATOM 633 C C . GLU A 1 81 ? -9.468 8.756 -2.703 1.00 97.62 81 GLU A C 1
ATOM 635 O O . GLU A 1 81 ? -10.416 9.304 -3.277 1.00 97.62 81 GLU A O 1
ATOM 640 N N . LYS A 1 82 ? -9.350 7.426 -2.691 1.00 97.44 82 LYS A N 1
ATOM 641 C CA . LYS A 1 82 ? -10.326 6.498 -3.270 1.00 97.44 82 LYS A CA 1
ATOM 642 C C . LYS A 1 82 ? -11.249 5.853 -2.241 1.00 97.44 82 LYS A C 1
ATOM 644 O O . LYS A 1 82 ? -12.188 5.176 -2.659 1.00 97.44 82 LYS A O 1
ATOM 649 N N . ILE A 1 83 ? -11.094 6.135 -0.946 1.00 97.25 83 ILE A N 1
ATOM 650 C CA . ILE A 1 83 ? -12.048 5.695 0.086 1.00 97.25 83 ILE A CA 1
ATOM 651 C C . ILE A 1 83 ? -13.496 6.080 -0.278 1.00 97.25 83 ILE A C 1
ATOM 653 O O . ILE A 1 83 ? -14.350 5.193 -0.283 1.00 97.25 83 ILE A O 1
ATOM 657 N N . PRO A 1 84 ? -13.815 7.317 -0.728 1.00 97.56 84 PRO A N 1
ATOM 658 C CA . PRO A 1 84 ? -15.186 7.654 -1.119 1.00 97.56 84 PRO A CA 1
ATOM 659 C C . PRO A 1 84 ? -15.727 6.814 -2.283 1.00 97.56 84 PRO A C 1
ATOM 661 O O . PRO A 1 84 ? -16.933 6.602 -2.382 1.00 97.56 84 PRO A O 1
ATOM 664 N N . HIS A 1 85 ? -14.859 6.362 -3.193 1.00 97.31 85 HIS A N 1
ATOM 665 C CA . HIS A 1 85 ? -15.259 5.468 -4.278 1.00 97.31 85 HIS A CA 1
ATOM 666 C C . HIS A 1 85 ? -15.598 4.070 -3.749 1.00 97.31 85 HIS A C 1
ATOM 668 O O . HIS A 1 85 ? -16.642 3.538 -4.115 1.00 97.31 85 HIS A O 1
ATOM 674 N N . LEU A 1 86 ? -14.772 3.522 -2.854 1.00 97.94 86 LEU A N 1
ATOM 675 C CA . LEU A 1 86 ? -15.000 2.219 -2.222 1.00 97.94 86 LEU A CA 1
ATOM 676 C C . LEU A 1 86 ? -16.275 2.221 -1.363 1.00 97.94 86 LEU A C 1
ATOM 678 O O . LEU A 1 8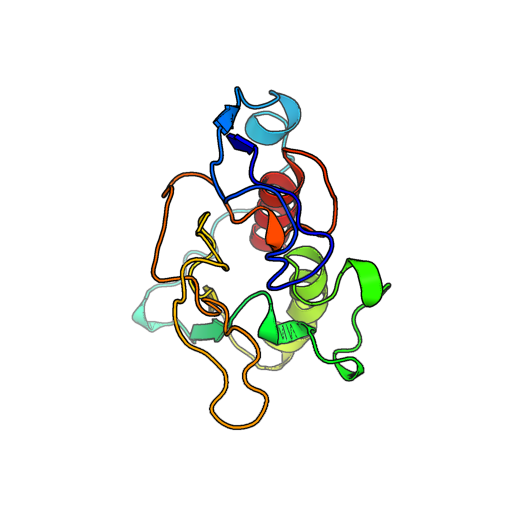6 ? -17.090 1.308 -1.466 1.00 97.94 86 LEU A O 1
ATOM 682 N N . LEU A 1 87 ? -16.518 3.299 -0.615 1.00 96.94 87 LEU A N 1
ATOM 683 C CA . LEU A 1 87 ? -17.763 3.475 0.137 1.00 96.94 87 LEU A CA 1
ATOM 684 C C . LEU A 1 87 ? -18.991 3.510 -0.785 1.00 96.94 87 LEU A C 1
ATOM 686 O O . LEU A 1 87 ? -19.987 2.854 -0.498 1.00 96.94 87 LEU A O 1
ATOM 690 N N . ARG A 1 88 ? -18.923 4.223 -1.921 1.00 98.19 88 ARG A N 1
ATOM 691 C CA . ARG A 1 88 ? -20.012 4.225 -2.921 1.00 98.19 88 ARG A CA 1
ATOM 692 C C . ARG A 1 88 ? -20.221 2.864 -3.581 1.00 98.19 88 ARG A C 1
ATOM 694 O O . ARG A 1 88 ? -21.344 2.560 -3.964 1.00 98.19 88 ARG A O 1
ATOM 701 N N . LEU A 1 89 ? -19.156 2.079 -3.739 1.00 98.19 89 LEU A N 1
ATOM 702 C CA . LEU A 1 89 ? -19.233 0.713 -4.253 1.00 98.19 89 LEU A CA 1
ATOM 703 C C . LEU A 1 89 ? -19.955 -0.224 -3.268 1.00 98.19 89 LEU A C 1
ATOM 705 O O . LEU A 1 89 ? -20.535 -1.217 -3.697 1.00 98.19 89 LEU A O 1
ATOM 709 N N . GLY A 1 90 ? -19.955 0.109 -1.972 1.00 97.81 90 GLY A N 1
ATOM 710 C CA . GLY A 1 90 ? -20.640 -0.648 -0.921 1.00 97.81 90 GLY A CA 1
ATOM 711 C C . GLY A 1 90 ? -19.787 -1.740 -0.274 1.00 97.81 90 GLY A C 1
ATOM 712 O O . GLY A 1 90 ? -20.328 -2.613 0.400 1.00 97.81 90 GLY A O 1
ATOM 713 N N . VAL A 1 91 ? -18.466 -1.711 -0.473 1.00 98.00 91 VAL A N 1
ATOM 714 C CA . VAL A 1 91 ? -17.540 -2.653 0.177 1.00 98.00 91 VAL A CA 1
ATOM 715 C C . VAL A 1 91 ? -17.271 -2.209 1.613 1.00 98.00 91 VAL A C 1
ATOM 717 O O . VAL A 1 91 ? -17.277 -1.014 1.909 1.00 98.00 91 VAL A O 1
ATOM 720 N N . ASN A 1 92 ? -17.028 -3.163 2.511 1.00 96.56 92 ASN A N 1
ATOM 721 C CA . ASN A 1 92 ? -16.791 -2.879 3.934 1.00 96.56 92 ASN A CA 1
ATOM 722 C C . ASN A 1 92 ? -15.417 -3.353 4.432 1.00 96.56 92 ASN A C 1
ATOM 724 O O . ASN A 1 92 ? -15.054 -3.106 5.581 1.00 96.56 92 ASN A O 1
ATOM 728 N N . CYS A 1 93 ? -14.646 -4.015 3.570 1.00 97.38 93 CYS A N 1
ATOM 729 C CA . CYS A 1 93 ? -13.298 -4.470 3.852 1.00 97.38 93 CYS A CA 1
ATOM 730 C C . CYS A 1 93 ? -12.437 -4.304 2.602 1.00 97.38 93 CYS A C 1
ATOM 732 O O . CYS A 1 93 ? -12.856 -4.649 1.498 1.00 97.38 93 CYS A O 1
ATOM 734 N N . VAL A 1 94 ? -11.228 -3.778 2.780 1.00 97.88 94 VAL A N 1
ATOM 735 C CA . VAL A 1 94 ? -10.220 -3.699 1.723 1.00 97.88 94 VAL A CA 1
ATOM 736 C C . VAL A 1 94 ? -9.093 -4.649 2.086 1.00 97.88 94 VAL A C 1
ATOM 738 O O . VAL A 1 94 ? -8.457 -4.490 3.129 1.00 97.88 94 VAL A O 1
ATOM 741 N N . GLU A 1 95 ? -8.835 -5.615 1.215 1.00 98.00 95 GLU A N 1
ATOM 742 C CA . GLU A 1 95 ? -7.670 -6.485 1.304 1.00 98.00 95 GLU A CA 1
ATOM 743 C C . GLU A 1 95 ? -6.570 -5.908 0.416 1.00 98.00 95 GLU A C 1
ATOM 745 O O . GLU A 1 95 ? -6.729 -5.767 -0.795 1.00 98.00 95 GLU A O 1
ATOM 750 N N . LEU A 1 96 ? -5.452 -5.515 1.022 1.00 98.19 96 LEU A N 1
ATOM 751 C CA . LEU A 1 96 ? -4.314 -5.010 0.267 1.00 98.19 96 LEU A CA 1
ATOM 752 C C . LEU A 1 96 ? -3.376 -6.162 -0.084 1.00 98.19 96 LEU A C 1
ATOM 754 O O . LEU A 1 96 ? -2.953 -6.908 0.802 1.00 98.19 96 LEU A O 1
ATOM 758 N N . LEU A 1 97 ? -2.974 -6.235 -1.358 1.00 97.56 97 LEU A N 1
ATOM 759 C CA . LEU A 1 97 ? -1.816 -7.039 -1.764 1.00 97.56 97 LEU A CA 1
ATOM 760 C C . LEU A 1 97 ? -0.576 -6.643 -0.938 1.00 97.56 97 LEU A C 1
ATOM 762 O O . LEU A 1 97 ? -0.542 -5.528 -0.410 1.00 97.56 97 LEU A O 1
ATOM 766 N N . PRO A 1 98 ? 0.448 -7.517 -0.831 1.00 96.50 98 PRO A N 1
ATOM 767 C CA . PRO A 1 98 ? 1.582 -7.344 0.074 1.00 96.50 98 PRO A CA 1
ATOM 768 C C . PRO A 1 98 ? 2.103 -5.905 0.185 1.00 96.50 98 PRO A C 1
ATOM 770 O O . PRO A 1 98 ? 2.669 -5.338 -0.747 1.00 96.50 98 PRO A O 1
ATOM 773 N N . ILE A 1 99 ? 1.919 -5.323 1.372 1.00 95.88 99 ILE A N 1
ATOM 774 C CA . ILE A 1 99 ? 2.344 -3.954 1.695 1.00 95.88 99 ILE A CA 1
ATOM 775 C C . ILE A 1 99 ? 3.632 -3.900 2.509 1.00 95.88 99 ILE A C 1
ATOM 777 O O . ILE A 1 99 ? 4.052 -2.816 2.895 1.00 95.88 99 ILE A O 1
ATOM 781 N N . PHE A 1 100 ? 4.221 -5.045 2.837 1.00 94.69 100 PHE A N 1
ATOM 782 C CA . PHE A 1 100 ? 5.477 -5.127 3.576 1.00 94.69 100 PHE A CA 1
ATOM 783 C C . PHE A 1 100 ? 6.670 -4.863 2.658 1.00 94.69 100 PHE A C 1
ATOM 785 O O . PHE A 1 100 ? 6.545 -4.995 1.450 1.00 94.69 100 PHE A O 1
ATOM 792 N N . GLU A 1 101 ? 7.827 -4.491 3.205 1.00 91.88 101 GLU A N 1
ATOM 793 C CA . GLU A 1 101 ? 9.009 -4.200 2.385 1.00 91.88 101 GLU A CA 1
ATOM 794 C C . GLU A 1 101 ? 9.452 -5.429 1.566 1.00 91.88 101 GLU A C 1
ATOM 796 O O . GLU A 1 101 ? 9.621 -6.520 2.121 1.00 91.88 101 GLU A O 1
ATOM 801 N N . PHE A 1 102 ? 9.684 -5.246 0.263 1.00 91.62 102 PHE A N 1
ATOM 802 C CA . PHE A 1 102 ? 10.179 -6.266 -0.666 1.00 91.62 102 PHE A CA 1
ATOM 803 C C . PHE A 1 102 ? 11.097 -5.653 -1.736 1.00 91.62 102 PHE A C 1
ATOM 805 O O . PHE A 1 102 ? 11.062 -4.452 -1.995 1.00 91.62 102 PHE A O 1
ATOM 812 N N . ASP A 1 103 ? 11.900 -6.485 -2.399 1.00 89.50 103 ASP A N 1
ATOM 813 C CA . ASP A 1 103 ? 12.753 -6.050 -3.509 1.00 89.50 103 ASP A CA 1
ATOM 814 C C . ASP A 1 103 ? 11.993 -6.068 -4.853 1.00 89.50 103 ASP A C 1
ATOM 816 O O . ASP A 1 103 ? 11.798 -7.121 -5.466 1.00 89.50 103 ASP A O 1
ATOM 820 N N . GLU A 1 104 ? 11.585 -4.890 -5.344 1.00 88.62 104 GLU A N 1
ATOM 821 C CA . GLU A 1 104 ? 10.968 -4.723 -6.676 1.00 88.62 104 GLU A CA 1
ATOM 822 C C . GLU A 1 104 ? 11.906 -5.175 -7.821 1.00 88.62 104 GLU A C 1
ATOM 824 O O . GLU A 1 104 ? 11.436 -5.549 -8.898 1.00 88.62 104 GLU A O 1
ATOM 829 N N . THR A 1 105 ? 13.227 -5.160 -7.613 1.00 87.50 105 THR A N 1
ATOM 830 C CA . THR A 1 105 ? 14.249 -5.445 -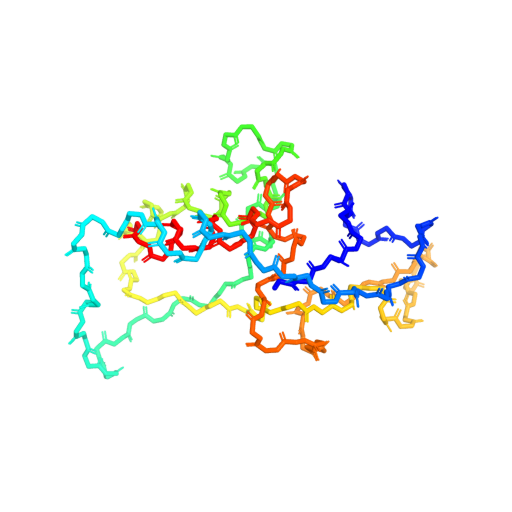8.639 1.00 87.50 105 THR A CA 1
ATOM 831 C C . THR A 1 105 ? 14.705 -6.905 -8.668 1.00 87.50 105 THR A C 1
ATOM 833 O O . THR A 1 105 ? 15.432 -7.312 -9.578 1.00 87.50 105 THR A O 1
ATOM 836 N N . ALA A 1 106 ? 14.221 -7.729 -7.735 1.00 86.81 106 ALA A N 1
ATOM 837 C CA . ALA A 1 106 ? 14.599 -9.138 -7.632 1.00 86.81 106 ALA A CA 1
ATOM 838 C C . ALA A 1 106 ? 14.113 -10.001 -8.811 1.00 86.81 106 ALA A C 1
ATOM 840 O O . ALA A 1 106 ? 14.593 -11.118 -8.995 1.00 86.81 106 ALA A O 1
ATOM 841 N N . CYS A 1 107 ? 13.163 -9.517 -9.622 1.00 86.56 107 CYS A N 1
ATOM 842 C CA . CYS A 1 107 ? 12.668 -10.260 -10.779 1.00 86.56 107 CYS A CA 1
ATOM 843 C C . CYS A 1 107 ? 13.774 -10.398 -11.847 1.00 86.56 107 CYS A C 1
ATOM 845 O O . CYS A 1 107 ? 14.230 -9.387 -12.378 1.00 86.56 107 CYS A O 1
ATOM 847 N N . PRO A 1 108 ? 14.208 -11.613 -12.224 1.00 87.19 108 PRO A N 1
ATOM 848 C CA . PRO A 1 108 ? 15.266 -11.781 -13.222 1.00 87.19 108 PRO A CA 1
ATOM 849 C C . PRO A 1 108 ? 14.743 -11.702 -14.665 1.00 87.19 108 PRO A C 1
ATOM 851 O O . PRO A 1 108 ? 15.521 -11.809 -15.607 1.00 87.19 108 PRO A O 1
ATOM 854 N N . ARG A 1 109 ? 13.423 -11.584 -14.858 1.00 90.38 109 ARG A N 1
ATOM 855 C CA . ARG A 1 109 ? 12.788 -11.700 -16.174 1.00 90.38 109 ARG A CA 1
ATOM 856 C C . ARG A 1 109 ? 12.899 -10.400 -16.965 1.00 90.38 109 ARG A C 1
ATOM 858 O O . ARG A 1 109 ? 12.815 -9.313 -16.398 1.00 90.38 109 ARG A O 1
ATOM 865 N N . LEU A 1 110 ? 13.009 -10.544 -18.280 1.00 91.81 110 LEU A N 1
ATOM 866 C CA . LEU A 1 110 ? 12.909 -9.455 -19.244 1.00 91.81 110 LEU A CA 1
ATOM 867 C C . LEU A 1 110 ? 11.540 -9.491 -19.921 1.00 91.81 110 LEU A C 1
ATOM 869 O O . LEU A 1 110 ? 10.924 -10.554 -20.053 1.00 91.81 110 LEU A O 1
ATOM 873 N N . HIS A 1 111 ? 11.060 -8.331 -20.346 1.00 91.00 111 HIS A N 1
ATOM 874 C CA . HIS A 1 111 ? 9.892 -8.229 -21.197 1.00 91.00 111 HIS A CA 1
ATOM 875 C C . HIS A 1 111 ? 10.207 -8.903 -22.547 1.00 91.00 111 HIS A C 1
ATOM 877 O O . HIS A 1 111 ? 11.241 -8.603 -23.146 1.00 91.00 111 HIS A O 1
ATOM 883 N N . PRO A 1 112 ? 9.346 -9.803 -23.055 1.00 93.06 112 PRO A N 1
ATOM 884 C CA . PRO A 1 112 ? 9.675 -10.671 -24.191 1.00 93.06 112 PRO A CA 1
ATOM 885 C C . PRO A 1 112 ? 9.856 -9.929 -25.523 1.00 93.06 112 PRO A C 1
ATOM 887 O O . PRO A 1 112 ? 10.312 -10.529 -26.490 1.00 93.06 112 PRO A O 1
ATOM 890 N N . THR A 1 113 ? 9.471 -8.652 -25.594 1.00 95.31 113 THR A N 1
ATOM 891 C CA . THR A 1 113 ? 9.519 -7.854 -26.831 1.00 95.31 113 THR A CA 1
ATOM 892 C C . THR A 1 113 ? 10.404 -6.622 -26.719 1.00 95.31 113 THR A C 1
ATOM 894 O O . THR A 1 113 ? 11.034 -6.245 -27.696 1.00 95.31 113 THR A O 1
ATOM 897 N N . THR A 1 114 ? 10.441 -5.978 -25.552 1.00 93.75 114 THR A N 1
ATOM 898 C CA . THR A 1 114 ? 11.226 -4.745 -25.348 1.00 93.75 114 THR A CA 1
ATOM 899 C C . THR A 1 114 ? 12.578 -5.027 -24.707 1.00 93.75 114 THR A C 1
ATOM 901 O O . THR A 1 114 ? 13.393 -4.120 -24.619 1.00 93.75 114 THR A O 1
ATOM 904 N N . GLU A 1 115 ? 12.802 -6.261 -24.234 1.00 92.06 115 GLU A N 1
ATOM 905 C CA . GLU A 1 115 ? 13.990 -6.684 -23.479 1.00 92.06 115 GLU A CA 1
ATOM 906 C C . GLU A 1 115 ? 14.239 -5.879 -22.190 1.00 92.06 115 GLU A C 1
ATOM 908 O O . GLU A 1 115 ? 15.255 -6.047 -21.521 1.00 92.06 115 GLU A O 1
ATOM 913 N N . GLU A 1 116 ? 13.281 -5.048 -21.780 1.00 89.00 116 GLU A N 1
ATOM 914 C CA . GLU A 1 116 ? 13.349 -4.284 -20.541 1.00 89.00 116 GLU A CA 1
ATOM 915 C C . GLU A 1 116 ? 13.191 -5.210 -19.339 1.00 89.00 116 GLU A C 1
ATOM 917 O O . GLU A 1 116 ? 12.379 -6.139 -19.336 1.00 89.00 116 GLU A O 1
ATOM 922 N N . HIS A 1 117 ? 13.927 -4.939 -18.267 1.00 87.75 117 HIS A N 1
ATOM 923 C CA . HIS A 1 117 ? 13.763 -5.699 -17.040 1.00 87.75 117 HIS A CA 1
ATOM 924 C C . HIS A 1 117 ? 12.356 -5.544 -16.464 1.00 87.75 117 HIS A C 1
ATOM 926 O O . HIS A 1 117 ? 11.888 -4.434 -16.214 1.00 87.75 117 HIS A O 1
ATOM 932 N N . LEU A 1 118 ? 11.719 -6.669 -16.147 1.00 89.44 118 LEU A N 1
ATOM 933 C CA . LEU A 1 118 ? 10.490 -6.685 -15.369 1.00 89.44 118 LEU A CA 1
ATOM 934 C C . LEU A 1 118 ? 10.805 -6.483 -13.888 1.00 89.44 118 LEU A C 1
ATOM 936 O O . LEU A 1 118 ? 11.908 -6.731 -13.411 1.00 89.44 118 LEU A O 1
ATOM 940 N N . CYS A 1 119 ? 9.807 -6.067 -13.134 1.00 88.44 119 CYS A N 1
ATOM 941 C CA . CYS A 1 119 ? 9.875 -5.870 -11.691 1.00 88.44 119 CYS A CA 1
ATOM 942 C C . CYS A 1 119 ? 8.968 -6.872 -10.989 1.00 88.44 119 CYS A C 1
ATOM 944 O O . CYS A 1 119 ? 7.976 -7.344 -11.551 1.00 88.44 119 CYS A O 1
ATOM 946 N N . ASN A 1 120 ? 9.294 -7.177 -9.735 1.00 90.38 120 ASN A N 1
ATOM 947 C CA . ASN A 1 120 ? 8.316 -7.774 -8.848 1.00 90.38 120 ASN A CA 1
ATOM 948 C C . ASN A 1 120 ? 7.260 -6.714 -8.535 1.00 90.38 120 ASN A C 1
ATOM 950 O O . ASN A 1 120 ? 7.530 -5.760 -7.811 1.00 90.38 120 ASN A O 1
ATOM 954 N N . TYR A 1 121 ? 6.080 -6.868 -9.125 1.00 90.38 121 TYR A N 1
ATOM 955 C CA . TYR A 1 121 ? 5.007 -5.904 -8.953 1.00 90.38 121 TYR A CA 1
ATOM 956 C C . TYR A 1 121 ? 4.170 -6.175 -7.709 1.00 90.38 121 TYR A C 1
ATOM 958 O O . TYR A 1 121 ? 3.875 -5.240 -6.982 1.00 90.38 121 TYR A O 1
ATOM 966 N N . TRP A 1 122 ? 3.805 -7.438 -7.473 1.00 92.50 122 TRP A N 1
ATOM 967 C CA . TRP A 1 122 ? 2.832 -7.818 -6.444 1.00 92.50 122 TRP A CA 1
ATOM 968 C C . TRP A 1 122 ? 3.397 -7.858 -5.027 1.00 92.50 122 TRP A C 1
ATOM 970 O O . TRP A 1 122 ? 2.633 -7.747 -4.076 1.00 92.50 122 TRP A O 1
ATOM 980 N N . GLY A 1 123 ? 4.709 -8.053 -4.874 1.00 92.25 123 GLY A N 1
ATOM 981 C CA . GLY A 1 123 ? 5.356 -8.004 -3.563 1.00 92.25 123 GLY A CA 1
ATOM 982 C C . GLY A 1 123 ? 5.371 -9.314 -2.771 1.00 92.25 123 GLY A C 1
ATOM 983 O O . GLY A 1 123 ? 5.767 -9.304 -1.609 1.00 92.25 123 GLY A O 1
ATOM 984 N N . TYR A 1 124 ? 5.040 -10.463 -3.378 1.00 93.19 124 TYR A N 1
ATOM 985 C CA . TYR A 1 124 ? 5.178 -11.801 -2.761 1.00 93.19 124 TYR A CA 1
ATOM 986 C C . TYR A 1 124 ? 6.647 -12.270 -2.645 1.00 93.19 124 TYR A C 1
ATOM 988 O O . TYR A 1 124 ? 7.006 -13.384 -3.023 1.00 93.19 124 TYR A O 1
ATOM 996 N N . SER A 1 125 ? 7.523 -11.397 -2.152 1.00 90.38 125 SER A N 1
ATOM 997 C CA . SER A 1 125 ? 8.930 -11.672 -1.847 1.00 90.38 125 SER A CA 1
ATOM 998 C C . SER A 1 125 ? 9.380 -10.804 -0.667 1.00 90.38 125 SER A C 1
ATOM 1000 O O . SER A 1 125 ? 10.328 -10.022 -0.768 1.00 90.38 125 SER A O 1
ATOM 1002 N N . THR A 1 126 ? 8.627 -10.877 0.430 1.00 90.50 126 THR A N 1
ATOM 1003 C CA . THR A 1 126 ? 8.791 -10.014 1.602 1.00 90.50 126 THR A CA 1
ATOM 1004 C C . THR A 1 126 ? 10.191 -10.127 2.206 1.00 90.50 126 THR A C 1
ATOM 1006 O O . THR A 1 126 ? 10.648 -11.214 2.554 1.00 90.50 126 THR A O 1
ATOM 1009 N N . CYS A 1 127 ? 10.851 -8.985 2.385 1.00 89.38 127 CYS A N 1
ATOM 1010 C CA . CYS A 1 127 ? 12.141 -8.862 3.060 1.00 89.38 127 CYS A CA 1
ATOM 1011 C C . CYS A 1 127 ? 11.986 -8.604 4.567 1.00 89.38 127 CYS A C 1
ATOM 1013 O O . CYS A 1 127 ? 12.849 -8.998 5.348 1.00 89.38 127 CYS A O 1
ATOM 1015 N N . SER A 1 128 ? 10.903 -7.945 4.994 1.00 89.25 128 SER A N 1
ATOM 1016 C CA . SER A 1 128 ? 10.609 -7.699 6.413 1.00 89.25 128 SER A CA 1
ATOM 1017 C C . SER A 1 128 ? 9.113 -7.592 6.680 1.00 89.25 128 SER A C 1
ATOM 1019 O O . SER A 1 128 ? 8.437 -6.778 6.068 1.00 89.25 128 SER A O 1
ATOM 1021 N N . TYR A 1 129 ? 8.612 -8.349 7.657 1.00 90.56 129 TYR A N 1
ATOM 1022 C CA . TYR A 1 129 ? 7.186 -8.410 8.018 1.00 90.56 129 TYR A CA 1
ATOM 1023 C C . TYR A 1 129 ? 6.719 -7.303 8.979 1.00 90.56 129 TYR A C 1
ATOM 1025 O O . TYR A 1 129 ? 5.562 -7.286 9.386 1.00 90.56 129 TYR A O 1
ATOM 1033 N N . TYR A 1 130 ? 7.607 -6.387 9.372 1.00 88.69 130 TYR A N 1
ATOM 1034 C CA . TYR A 1 130 ? 7.314 -5.354 10.378 1.00 88.69 130 TYR A CA 1
ATOM 1035 C C . TYR A 1 130 ? 7.345 -3.931 9.821 1.00 88.69 130 TYR A C 1
ATOM 1037 O O . TYR A 1 130 ? 7.132 -2.970 10.561 1.00 88.69 130 TYR A O 1
ATOM 1045 N N . VAL A 1 131 ? 7.672 -3.775 8.539 1.00 89.06 131 VAL A N 1
ATOM 1046 C CA . VAL A 1 131 ? 7.889 -2.467 7.921 1.00 89.06 131 VAL A CA 1
ATOM 1047 C C . VAL A 1 131 ? 7.048 -2.373 6.654 1.00 89.06 131 VAL A C 1
ATOM 1049 O O . VAL A 1 131 ? 7.163 -3.262 5.810 1.00 89.06 131 VAL A O 1
ATOM 1052 N N . PRO A 1 132 ? 6.203 -1.334 6.515 1.00 92.19 132 PRO A N 1
ATOM 1053 C CA . PRO A 1 132 ? 5.484 -1.096 5.276 1.00 92.19 132 PRO A CA 1
ATOM 1054 C C . PRO A 1 132 ? 6.455 -0.672 4.172 1.00 92.19 132 PRO A C 1
ATOM 1056 O O . PRO A 1 132 ? 7.457 -0.012 4.438 1.00 92.19 132 PRO A O 1
ATOM 1059 N N . MET A 1 133 ? 6.114 -1.020 2.938 1.00 91.19 133 MET A N 1
ATOM 1060 C CA . MET A 1 133 ? 6.895 -0.763 1.741 1.00 91.19 133 MET A CA 1
ATOM 1061 C C . MET A 1 133 ? 7.142 0.736 1.566 1.00 91.19 133 MET A C 1
ATOM 1063 O O . MET A 1 133 ? 6.212 1.505 1.300 1.00 91.19 133 MET A O 1
ATOM 1067 N N . GLN A 1 134 ? 8.407 1.153 1.647 1.00 89.06 134 GLN A N 1
ATOM 1068 C CA . GLN A 1 134 ? 8.781 2.569 1.546 1.00 89.06 134 GLN A CA 1
ATOM 1069 C C . GLN A 1 134 ? 8.390 3.183 0.196 1.00 89.06 134 GLN A C 1
ATOM 1071 O O . GLN A 1 134 ? 8.048 4.358 0.107 1.00 89.06 134 GLN A O 1
ATOM 1076 N N . ARG A 1 135 ? 8.354 2.374 -0.868 1.00 88.62 135 ARG A N 1
ATOM 1077 C CA . ARG A 1 135 ? 7.980 2.820 -2.224 1.00 88.62 135 ARG A CA 1
ATOM 1078 C C . ARG A 1 135 ? 6.485 3.040 -2.432 1.00 88.62 135 ARG A C 1
ATOM 1080 O O . ARG A 1 135 ? 6.094 3.493 -3.510 1.00 88.62 135 ARG A O 1
ATOM 1087 N N . PHE A 1 136 ? 5.663 2.706 -1.441 1.00 92.81 136 PHE A N 1
ATOM 1088 C CA . PHE A 1 136 ? 4.253 3.087 -1.396 1.00 92.81 136 PHE A CA 1
ATOM 1089 C C . PHE A 1 136 ? 4.027 4.381 -0.604 1.00 92.81 136 PHE A C 1
ATOM 1091 O O . PHE A 1 136 ? 2.883 4.811 -0.489 1.00 92.81 136 PHE A O 1
ATOM 1098 N N . ALA A 1 137 ? 5.082 5.034 -0.107 1.00 92.38 137 ALA A N 1
ATOM 1099 C CA . ALA A 1 137 ? 4.993 6.383 0.432 1.00 92.38 137 ALA A CA 1
ATOM 1100 C C . ALA A 1 137 ? 5.042 7.441 -0.679 1.00 92.38 137 ALA A C 1
ATOM 1102 O O . ALA A 1 137 ? 5.756 7.295 -1.672 1.00 92.38 137 ALA A O 1
ATOM 1103 N N . SER A 1 138 ? 4.320 8.542 -0.488 1.00 91.38 138 SER A N 1
ATOM 1104 C CA . SER A 1 138 ? 4.389 9.718 -1.369 1.00 91.38 138 SER A CA 1
ATOM 1105 C C . SER A 1 138 ? 5.594 10.622 -1.092 1.00 91.38 138 SER A C 1
ATOM 1107 O O . SER A 1 138 ? 5.988 11.423 -1.941 1.00 91.38 138 SER A O 1
ATOM 1109 N N . LYS A 1 139 ? 6.173 10.513 0.108 1.00 87.88 139 LYS A N 1
ATOM 1110 C CA . LYS A 1 139 ? 7.304 11.320 0.572 1.00 87.88 139 LYS A CA 1
ATOM 1111 C C . LYS A 1 139 ? 8.555 10.472 0.754 1.00 87.88 139 LYS A C 1
ATOM 1113 O O . LYS A 1 139 ? 8.478 9.312 1.144 1.00 87.88 139 LYS A O 1
ATOM 1118 N N . GLN A 1 140 ? 9.711 11.097 0.553 1.00 80.25 140 GLN A N 1
ATOM 1119 C CA . GLN A 1 140 ? 11.027 10.493 0.775 1.00 80.25 140 GLN A CA 1
ATOM 1120 C C . GLN A 1 140 ? 11.529 10.775 2.199 1.00 80.25 140 GLN A C 1
ATOM 1122 O O . GLN A 1 140 ? 12.554 11.418 2.399 1.00 80.25 140 GLN A O 1
ATOM 1127 N N . GLU A 1 141 ? 10.760 10.347 3.198 1.00 82.94 141 GLU A N 1
ATOM 1128 C CA . GLU A 1 141 ? 11.140 10.424 4.612 1.00 82.94 141 GLU A CA 1
ATOM 1129 C C . GLU A 1 141 ? 11.109 9.002 5.188 1.00 82.94 141 GLU A C 1
ATOM 1131 O O . GLU A 1 141 ? 10.167 8.259 4.912 1.00 82.94 141 GLU A O 1
ATOM 1136 N N . HIS A 1 142 ? 12.073 8.622 6.037 1.00 77.19 142 HIS A N 1
ATOM 1137 C CA . HIS A 1 142 ? 12.196 7.239 6.539 1.00 77.19 142 HIS A CA 1
ATOM 1138 C C . HIS A 1 142 ? 10.935 6.691 7.240 1.00 77.19 142 HIS A C 1
ATOM 1140 O O . HIS A 1 142 ? 10.769 5.475 7.344 1.00 77.19 142 HIS A O 1
ATOM 1146 N N . TYR A 1 143 ? 10.052 7.565 7.736 1.00 84.62 143 TYR A N 1
ATOM 1147 C CA . TYR A 1 143 ? 8.792 7.206 8.395 1.00 84.62 143 TYR A CA 1
ATOM 1148 C C . TYR A 1 143 ? 7.533 7.475 7.567 1.00 84.62 143 TYR A C 1
ATOM 1150 O O . TYR A 1 143 ? 6.429 7.217 8.056 1.00 84.62 143 TYR A O 1
ATOM 1158 N N . ALA A 1 144 ? 7.663 7.985 6.340 1.00 88.56 144 ALA A N 1
ATOM 1159 C CA . ALA A 1 144 ? 6.519 8.383 5.528 1.00 88.56 144 ALA A CA 1
ATOM 1160 C C . ALA A 1 144 ? 5.561 7.212 5.290 1.00 88.56 144 ALA A C 1
ATOM 1162 O O . ALA A 1 144 ? 4.369 7.357 5.543 1.00 88.56 144 ALA A O 1
ATOM 1163 N N . ALA A 1 145 ? 6.072 6.034 4.915 1.00 90.94 145 ALA A N 1
ATOM 1164 C CA . ALA A 1 145 ? 5.235 4.853 4.691 1.00 90.94 145 ALA A CA 1
ATOM 1165 C C . ALA A 1 145 ? 4.440 4.451 5.939 1.00 90.94 145 ALA A C 1
ATOM 1167 O O . ALA A 1 145 ? 3.265 4.110 5.843 1.00 90.94 145 ALA A O 1
ATOM 1168 N N . VAL A 1 146 ? 5.056 4.535 7.124 1.00 91.81 146 VAL A N 1
ATOM 1169 C CA . VAL A 1 146 ? 4.396 4.209 8.397 1.00 91.81 146 VAL A CA 1
ATOM 1170 C C . VAL A 1 146 ? 3.266 5.188 8.687 1.00 91.81 146 VAL A C 1
ATOM 1172 O O . VAL A 1 146 ? 2.163 4.762 9.017 1.00 91.81 146 VAL A O 1
ATOM 1175 N N . VAL A 1 147 ? 3.531 6.491 8.578 1.00 91.75 147 VAL A N 1
ATOM 1176 C CA . VAL A 1 147 ? 2.527 7.523 8.864 1.00 91.75 147 VAL A CA 1
ATOM 1177 C C . VAL A 1 147 ? 1.401 7.474 7.839 1.00 91.75 147 VAL A C 1
ATOM 1179 O O . VAL A 1 147 ? 0.243 7.443 8.232 1.00 91.75 147 VAL A O 1
ATOM 1182 N N . GLU A 1 148 ? 1.719 7.409 6.547 1.00 94.19 148 GLU A N 1
ATOM 1183 C CA . GLU A 1 148 ? 0.714 7.377 5.482 1.00 94.19 148 GLU A CA 1
ATOM 1184 C C . GLU A 1 148 ? -0.154 6.117 5.538 1.00 94.19 148 GLU A C 1
ATOM 1186 O O . GLU A 1 148 ? -1.365 6.217 5.357 1.00 94.19 148 GLU A O 1
ATOM 1191 N N . PHE A 1 149 ? 0.427 4.951 5.841 1.00 95.56 149 PHE A N 1
ATOM 1192 C CA . PHE A 1 149 ? -0.351 3.728 6.022 1.00 95.56 149 PHE A CA 1
ATOM 1193 C C . PHE A 1 149 ? -1.254 3.802 7.258 1.00 95.56 149 PHE A C 1
ATOM 1195 O O . PHE A 1 149 ? -2.428 3.456 7.177 1.00 95.56 149 PHE A O 1
ATOM 1202 N N . LYS A 1 150 ? -0.752 4.308 8.394 1.00 94.25 150 LYS A N 1
ATOM 1203 C CA . LYS A 1 150 ? -1.594 4.531 9.582 1.00 94.25 150 LYS A CA 1
ATOM 1204 C C . LYS A 1 150 ? -2.737 5.505 9.294 1.00 94.25 150 LYS A C 1
ATOM 1206 O O . LYS A 1 150 ? -3.851 5.261 9.739 1.00 94.25 150 LYS A O 1
ATOM 1211 N N . THR A 1 151 ? -2.480 6.577 8.541 1.00 95.31 151 THR A N 1
ATOM 1212 C CA . THR A 1 151 ? -3.531 7.502 8.098 1.00 95.31 151 THR A CA 1
ATOM 1213 C C . THR A 1 151 ? -4.550 6.782 7.221 1.00 95.31 151 THR A C 1
ATOM 1215 O O . THR A 1 151 ? -5.733 6.898 7.494 1.00 95.31 151 THR A O 1
ATOM 1218 N N . LEU A 1 152 ? -4.116 5.980 6.243 1.00 96.94 152 LEU A N 1
ATOM 1219 C CA . LEU A 1 152 ? -5.021 5.186 5.406 1.00 96.94 152 LEU A CA 1
ATOM 1220 C C . LEU A 1 152 ? -5.899 4.218 6.217 1.00 96.94 152 LEU A C 1
ATOM 1222 O O . LEU A 1 152 ? -7.049 4.030 5.864 1.00 96.94 152 LEU A O 1
ATOM 1226 N N . VAL A 1 153 ? -5.366 3.591 7.268 1.00 95.56 153 VAL A N 1
ATOM 1227 C CA . VAL A 1 153 ? -6.128 2.660 8.126 1.00 95.56 153 VAL A CA 1
ATOM 1228 C C . VAL A 1 153 ? -7.12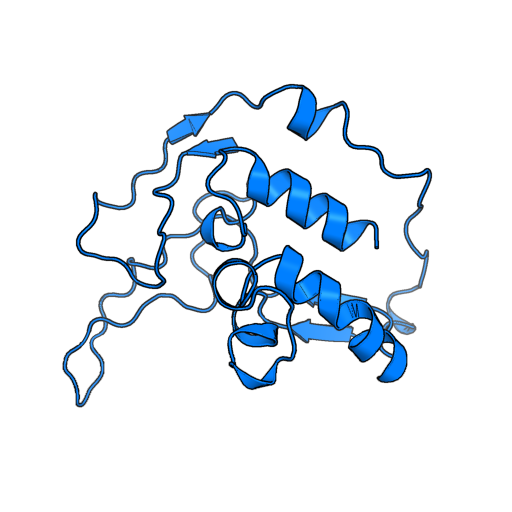3 3.388 9.035 1.00 95.56 153 VAL A C 1
ATOM 1230 O O . VAL A 1 153 ? -8.109 2.796 9.466 1.00 95.56 153 VAL A O 1
ATOM 1233 N N . ARG A 1 154 ? -6.826 4.640 9.392 1.00 94.62 154 ARG A N 1
ATOM 1234 C CA . ARG A 1 154 ? -7.671 5.455 10.265 1.00 94.62 154 ARG A CA 1
ATOM 1235 C C . ARG A 1 154 ? -8.898 6.003 9.528 1.00 94.62 154 ARG A C 1
ATOM 1237 O O . ARG A 1 154 ? -9.962 6.029 10.137 1.00 94.62 154 ARG A O 1
ATOM 1244 N N . GLU A 1 155 ? -8.723 6.477 8.294 1.00 93.88 155 GLU A N 1
ATOM 1245 C CA . GLU A 1 155 ? -9.808 7.002 7.437 1.00 93.88 155 GLU A CA 1
ATOM 1246 C C . GLU A 1 155 ? -10.715 5.890 6.887 1.00 93.88 155 GLU A C 1
ATOM 1248 O O . GLU A 1 155 ? -11.934 6.144 6.757 1.00 93.88 155 GLU A O 1
#

Radius of gyration: 16.48 Å; chains: 1; bounding box: 43×30×46 Å

Organism: NCBI:txid141414

pLDDT: mean 89.0, std 9.8, range [51.75, 98.5]

Foldseek 3Di:
DWQFPQPLDALPPVDDDTDIDDDDDDCCLPPVQDLVPDDDPPDDPVPFPEDEDELQVCFVDPPNPFPPCSLQHSALNSVLVCPVVCVVVVGDHYHYQDFAAAFQNPQPDADPPPRHRGGPRRRPGHPDPPHGHSNNFSDPDPSRNSNSNSVSVSD